Protein AF-A0A1Q3KCY9-F1 (afdb_monomer_lite)

Foldseek 3Di:
DDVLLVVLLVLLLVLLVVLCVVPNLDQLVVSCVVLVAAEEEDCDFCDDDPDGDQWDFDVVVTYIYGHVVLQVLLQVLCVPPPQVVLVVVGCVSLSSQLNVLVNVCVVVVVSDDPPVSSSSSSQSNSCNSSVNPDGCVVSVVSSVVSVVD

Structure (mmCIF, N/CA/C/O backbone):
data_AF-A0A1Q3KCY9-F1
#
_entry.id   AF-A0A1Q3KCY9-F1
#
loop_
_atom_site.group_PDB
_atom_site.id
_atom_site.type_symbol
_atom_site.label_atom_id
_atom_site.label_alt_id
_atom_site.label_comp_id
_atom_site.label_asym_id
_atom_site.label_entity_id
_atom_site.label_seq_id
_atom_site.pdbx_PDB_ins_code
_atom_site.Cartn_x
_atom_site.Cartn_y
_atom_site.Cartn_z
_atom_site.occupancy
_atom_site.B_iso_or_equiv
_atom_site.auth_seq_id
_atom_site.auth_comp_id
_atom_site.auth_asym_id
_atom_site.auth_atom_id
_atom_site.pdbx_PDB_model_num
ATOM 1 N N . MET A 1 1 ? 21.857 11.350 10.970 1.00 47.59 1 MET A N 1
ATOM 2 C CA . MET A 1 1 ? 20.715 10.465 11.272 1.00 47.59 1 MET A CA 1
ATOM 3 C C . MET A 1 1 ? 19.649 11.350 11.899 1.00 47.59 1 MET A C 1
ATOM 5 O O . MET A 1 1 ? 19.980 12.071 12.832 1.00 47.59 1 MET A O 1
ATOM 9 N N . ASN A 1 2 ? 18.481 11.480 11.268 1.00 62.25 2 ASN A N 1
ATOM 10 C CA . ASN A 1 2 ? 17.467 12.468 11.649 1.00 62.25 2 ASN A CA 1
ATOM 11 C C . ASN A 1 2 ? 16.386 11.741 12.457 1.00 62.25 2 ASN A C 1
ATOM 13 O O . ASN A 1 2 ? 15.626 10.979 11.874 1.00 62.25 2 ASN A O 1
ATOM 17 N N . VAL A 1 3 ? 16.346 11.960 13.774 1.00 63.97 3 VAL A N 1
ATOM 18 C CA . VAL A 1 3 ? 15.515 11.204 14.738 1.00 63.97 3 VAL A CA 1
ATOM 19 C C . VAL A 1 3 ? 14.039 11.131 14.323 1.00 63.97 3 VAL A C 1
ATOM 21 O O . VAL A 1 3 ? 13.386 10.117 14.536 1.00 63.97 3 VAL A O 1
ATOM 24 N N . ALA A 1 4 ? 13.515 12.176 13.676 1.00 61.66 4 ALA A N 1
ATOM 25 C CA . ALA A 1 4 ? 12.142 12.189 13.174 1.00 61.66 4 ALA A CA 1
ATOM 26 C C . ALA A 1 4 ? 11.895 11.134 12.080 1.00 61.66 4 ALA A C 1
ATOM 28 O O . ALA A 1 4 ? 10.877 10.454 12.117 1.00 61.66 4 ALA A O 1
ATOM 29 N N . LYS A 1 5 ? 12.852 10.946 11.160 1.00 62.56 5 LYS A N 1
ATOM 30 C CA . LYS A 1 5 ? 12.763 9.930 10.101 1.00 62.56 5 LYS A CA 1
ATOM 31 C C . LYS A 1 5 ? 12.804 8.511 10.667 1.00 62.56 5 LYS A C 1
ATOM 33 O O . LYS A 1 5 ? 12.097 7.646 10.165 1.00 62.56 5 LYS A O 1
ATOM 38 N N . ASP A 1 6 ? 13.586 8.288 11.720 1.00 72.69 6 ASP A N 1
ATOM 39 C CA . ASP A 1 6 ? 13.686 6.975 12.365 1.00 72.69 6 ASP A CA 1
ATOM 40 C C . ASP A 1 6 ? 12.347 6.586 13.032 1.00 72.69 6 ASP A C 1
ATOM 42 O O . ASP A 1 6 ? 11.880 5.458 12.883 1.00 72.69 6 ASP A O 1
ATOM 46 N N . LEU A 1 7 ? 11.653 7.549 13.657 1.00 74.31 7 LEU A N 1
ATOM 47 C CA . LEU A 1 7 ? 10.330 7.338 14.268 1.00 74.31 7 LEU A CA 1
ATOM 48 C C . LEU A 1 7 ? 9.215 7.032 13.251 1.00 74.31 7 LEU A C 1
ATOM 50 O O . LEU A 1 7 ? 8.223 6.379 13.594 1.00 74.31 7 LEU A O 1
ATOM 54 N N . ASP A 1 8 ? 9.325 7.528 12.019 1.00 78.75 8 ASP A N 1
ATOM 55 C CA . ASP A 1 8 ? 8.375 7.243 10.932 1.00 78.75 8 ASP A CA 1
ATOM 56 C C . ASP A 1 8 ? 8.576 5.835 10.379 1.00 78.75 8 ASP A C 1
ATOM 58 O O . ASP A 1 8 ? 7.612 5.080 10.223 1.00 78.75 8 ASP A O 1
ATOM 62 N N . VAL A 1 9 ? 9.837 5.445 10.187 1.00 79.44 9 VAL A N 1
ATOM 63 C CA . VAL A 1 9 ? 10.202 4.084 9.788 1.00 79.44 9 VAL A CA 1
ATOM 64 C C . VAL A 1 9 ? 9.698 3.067 10.811 1.00 79.44 9 VAL A C 1
ATOM 66 O O . VAL A 1 9 ? 9.097 2.061 10.418 1.00 79.44 9 VAL A O 1
ATOM 69 N N . ASP A 1 10 ? 9.879 3.344 12.103 1.00 90.12 10 ASP A N 1
ATOM 70 C CA . ASP A 1 10 ? 9.419 2.472 13.185 1.00 90.12 10 ASP A CA 1
ATOM 71 C C . ASP A 1 10 ? 7.892 2.338 13.222 1.00 90.12 10 ASP A C 1
ATOM 73 O O . ASP A 1 10 ? 7.386 1.232 13.421 1.00 90.12 10 ASP A O 1
ATOM 77 N N . LEU A 1 11 ? 7.145 3.422 12.968 1.00 93.19 11 LEU A N 1
ATOM 78 C CA . LEU A 1 11 ? 5.681 3.364 12.894 1.00 93.19 11 LEU A CA 1
ATOM 79 C C . LEU A 1 11 ? 5.211 2.472 11.747 1.00 93.19 11 LEU A C 1
ATOM 81 O O . LEU A 1 11 ? 4.392 1.583 11.971 1.00 93.19 11 LEU A O 1
ATOM 85 N N . GLY A 1 12 ? 5.731 2.691 10.537 1.00 93.56 12 GLY A N 1
ATOM 86 C CA . GLY A 1 12 ? 5.350 1.892 9.373 1.00 93.56 12 GLY A CA 1
ATOM 87 C C . GLY A 1 12 ? 5.632 0.405 9.583 1.00 93.56 12 GLY A C 1
ATOM 88 O O . GLY A 1 12 ? 4.778 -0.446 9.332 1.00 93.56 12 GLY A O 1
ATOM 89 N N . ARG A 1 13 ? 6.803 0.086 10.145 1.00 95.31 13 ARG A N 1
ATOM 90 C CA . ARG A 1 13 ? 7.174 -1.288 10.501 1.00 95.31 13 ARG A CA 1
ATOM 91 C C . ARG A 1 13 ? 6.236 -1.878 11.553 1.00 95.31 13 ARG A C 1
ATOM 93 O O . ARG A 1 13 ? 5.784 -3.011 11.392 1.00 95.31 13 ARG A O 1
ATOM 100 N N . ALA A 1 14 ? 5.954 -1.138 12.624 1.00 96.19 14 ALA A N 1
ATOM 101 C CA . ALA A 1 14 ? 5.070 -1.591 13.693 1.00 96.19 14 ALA A CA 1
ATOM 102 C C . ALA A 1 14 ? 3.651 -1.861 13.173 1.00 96.19 14 ALA A C 1
ATOM 104 O O . ALA A 1 14 ? 3.095 -2.921 13.460 1.00 96.19 14 ALA A O 1
ATOM 105 N N . ALA A 1 15 ? 3.115 -0.962 12.344 1.00 96.88 15 ALA A N 1
ATOM 106 C CA . ALA A 1 15 ? 1.820 -1.127 11.696 1.00 96.88 15 ALA A CA 1
ATOM 107 C C . ALA A 1 15 ? 1.789 -2.371 10.790 1.00 96.88 15 ALA A C 1
ATOM 109 O O . ALA A 1 15 ? 0.842 -3.150 10.855 1.00 96.88 15 ALA A O 1
ATOM 110 N N . ALA A 1 16 ? 2.840 -2.630 10.003 1.00 97.19 16 ALA A N 1
ATOM 111 C CA . ALA A 1 16 ? 2.915 -3.824 9.154 1.00 97.19 16 ALA A CA 1
ATOM 112 C C . ALA A 1 16 ? 2.943 -5.120 9.983 1.00 97.19 16 ALA A C 1
ATOM 114 O O . ALA A 1 16 ? 2.254 -6.088 9.655 1.00 97.19 16 ALA A O 1
ATOM 115 N N . CYS A 1 17 ? 3.697 -5.138 11.086 1.00 96.38 17 CYS A N 1
ATOM 116 C CA . CYS A 1 17 ? 3.711 -6.261 12.025 1.00 96.38 17 CYS A CA 1
ATOM 117 C C . CYS A 1 17 ? 2.342 -6.481 12.683 1.00 96.38 17 CYS A C 1
ATOM 119 O O . CYS A 1 17 ? 1.903 -7.621 12.826 1.00 96.38 17 CYS A O 1
ATOM 121 N N . GLU A 1 18 ? 1.657 -5.407 13.077 1.00 96.62 18 GLU A N 1
ATOM 122 C CA . GLU A 1 18 ? 0.314 -5.490 13.644 1.00 96.62 18 GLU A CA 1
ATOM 123 C C . GLU A 1 18 ? -0.698 -6.027 12.630 1.00 96.62 18 GLU A C 1
ATOM 125 O O . GLU A 1 18 ? -1.451 -6.946 12.950 1.00 96.62 18 GLU A O 1
ATOM 130 N N . VAL A 1 19 ? -0.687 -5.504 11.404 1.00 96.62 19 VAL A N 1
ATOM 131 C CA . VAL A 1 19 ? -1.557 -5.959 10.315 1.00 96.62 19 VAL A CA 1
ATOM 132 C C . VAL A 1 19 ? -1.342 -7.447 10.038 1.00 96.62 19 VAL A C 1
ATOM 134 O O . VAL A 1 19 ? -2.311 -8.205 10.049 1.00 96.62 19 VAL A O 1
ATOM 137 N N . ARG A 1 20 ? -0.090 -7.908 9.915 1.00 96.25 20 ARG A N 1
ATOM 138 C CA . ARG A 1 20 ? 0.213 -9.346 9.786 1.00 96.25 20 ARG A CA 1
ATOM 139 C C . ARG A 1 20 ? -0.296 -10.163 10.971 1.00 96.25 20 ARG A C 1
ATOM 141 O O . ARG A 1 20 ? -0.822 -11.256 10.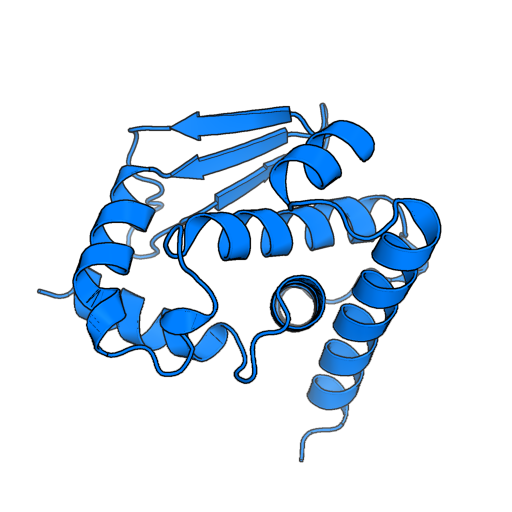790 1.00 96.25 20 ARG A O 1
ATOM 148 N N . ARG A 1 21 ? -0.169 -9.649 12.197 1.00 96.69 21 ARG A N 1
ATOM 149 C CA . ARG A 1 21 ? -0.668 -10.331 13.403 1.00 96.69 21 ARG A CA 1
ATOM 150 C C . ARG A 1 21 ? -2.195 -10.466 13.399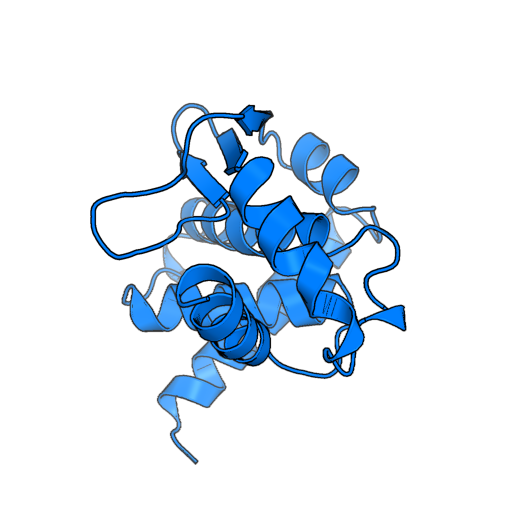 1.00 96.69 21 ARG A C 1
ATOM 152 O O . ARG A 1 21 ? -2.706 -11.462 13.901 1.00 96.69 21 ARG A O 1
ATOM 159 N N . LEU A 1 22 ? -2.912 -9.465 12.891 1.00 96.19 22 LEU A N 1
ATOM 160 C CA . LEU A 1 22 ? -4.377 -9.430 12.876 1.00 96.19 22 LEU A CA 1
ATOM 161 C C . LEU A 1 22 ? -4.984 -10.240 11.725 1.00 96.19 22 LEU A C 1
ATOM 163 O O . LEU A 1 22 ? -5.998 -10.905 11.929 1.00 96.19 22 LEU A O 1
ATOM 167 N N . TYR A 1 23 ? -4.378 -10.187 10.539 1.00 95.81 23 TYR A N 1
ATOM 168 C CA . TYR A 1 23 ? -4.960 -10.735 9.309 1.00 95.81 23 TYR A CA 1
ATOM 169 C C . TYR A 1 23 ? -4.202 -11.943 8.743 1.00 95.81 23 TYR A C 1
ATOM 171 O O . TYR A 1 23 ? -4.718 -12.615 7.852 1.00 95.81 23 TYR A O 1
ATOM 179 N N . GLY A 1 24 ? -3.024 -12.264 9.283 1.00 93.81 24 GLY A N 1
ATOM 180 C CA . GLY A 1 24 ? -2.129 -13.291 8.755 1.00 93.81 24 GLY A CA 1
ATOM 181 C C . GLY A 1 24 ? -1.224 -12.770 7.636 1.00 93.81 24 GLY A C 1
ATOM 182 O O . GLY A 1 24 ? -1.175 -11.573 7.355 1.00 93.81 24 GLY A O 1
ATOM 183 N N . ASP A 1 25 ? -0.494 -13.688 7.003 1.00 92.56 25 ASP A N 1
ATOM 184 C CA . ASP A 1 25 ? 0.386 -13.394 5.866 1.00 92.56 25 ASP A CA 1
ATOM 185 C C . ASP A 1 25 ? -0.419 -13.554 4.566 1.00 92.56 25 ASP A C 1
ATOM 187 O O . ASP A 1 25 ? -0.414 -14.600 3.918 1.00 92.56 25 ASP A O 1
ATOM 191 N N . LEU A 1 26 ? -1.238 -12.542 4.278 1.00 93.56 26 LEU A N 1
ATOM 192 C CA . LEU A 1 26 ? -2.077 -12.478 3.084 1.00 93.56 26 LEU A CA 1
ATOM 193 C C . LEU A 1 26 ? -1.379 -11.682 1.984 1.00 93.56 26 LEU A C 1
ATOM 195 O O . LEU A 1 26 ? -0.727 -10.674 2.261 1.0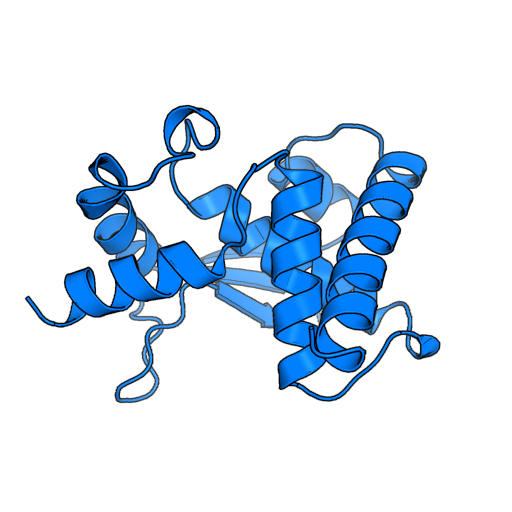0 93.56 26 LEU A O 1
ATOM 199 N N . GLU A 1 27 ? -1.631 -12.068 0.735 1.00 93.50 27 GLU A N 1
ATOM 200 C CA . GLU A 1 27 ? -1.357 -11.204 -0.413 1.00 93.50 27 GLU A CA 1
ATOM 201 C C . GLU A 1 27 ? -2.087 -9.864 -0.260 1.00 93.50 27 GLU A C 1
ATOM 203 O O . GLU A 1 27 ? -3.195 -9.800 0.284 1.00 93.50 27 GLU A O 1
ATOM 208 N N . VAL A 1 28 ? -1.479 -8.784 -0.753 1.00 95.00 28 VAL A N 1
ATOM 209 C CA . VAL A 1 28 ? -1.934 -7.412 -0.465 1.00 95.00 28 VAL A CA 1
ATOM 210 C C . VAL A 1 28 ? -3.374 -7.159 -0.933 1.00 95.00 28 VAL A C 1
ATOM 212 O O . VAL A 1 28 ? -4.130 -6.465 -0.256 1.00 95.00 28 VAL A O 1
ATOM 215 N N . ASP A 1 29 ? -3.795 -7.763 -2.045 1.00 95.81 29 ASP A N 1
ATOM 216 C CA . ASP A 1 29 ? -5.182 -7.695 -2.521 1.00 95.81 29 ASP A CA 1
ATOM 217 C C . ASP A 1 29 ? -6.176 -8.354 -1.562 1.00 95.81 29 ASP A C 1
ATOM 219 O O . ASP A 1 29 ? -7.193 -7.757 -1.203 1.00 95.81 29 ASP A O 1
ATOM 223 N N . ALA A 1 30 ? -5.857 -9.560 -1.091 1.00 96.56 30 ALA A N 1
ATOM 224 C CA . ALA A 1 30 ? -6.676 -10.260 -0.108 1.00 96.56 30 ALA A CA 1
ATOM 225 C C . ALA A 1 30 ? -6.690 -9.511 1.232 1.00 96.56 30 ALA A C 1
ATOM 227 O O . ALA A 1 30 ? -7.711 -9.474 1.921 1.00 96.56 30 ALA A O 1
ATOM 228 N N . LEU A 1 31 ? -5.577 -8.873 1.600 1.00 97.38 31 LEU A N 1
ATOM 229 C CA . LEU A 1 31 ? -5.512 -8.011 2.770 1.00 97.38 31 LEU A CA 1
ATOM 230 C C . LEU A 1 31 ? -6.435 -6.791 2.627 1.00 97.38 31 LEU A C 1
ATOM 232 O O . LEU A 1 31 ? -7.181 -6.497 3.560 1.00 97.38 31 LEU A O 1
ATOM 236 N N . ALA A 1 32 ? -6.430 -6.109 1.478 1.00 97.38 32 ALA A N 1
ATOM 237 C CA . ALA A 1 32 ? -7.308 -4.965 1.231 1.00 97.38 32 ALA A CA 1
ATOM 238 C C . ALA A 1 32 ? -8.789 -5.342 1.379 1.00 97.38 32 ALA A C 1
ATOM 240 O O . ALA A 1 32 ? -9.541 -4.651 2.071 1.00 97.38 32 ALA A O 1
ATOM 241 N N . GLU A 1 33 ? -9.184 -6.487 0.815 1.00 97.19 33 GLU A N 1
ATOM 242 C CA . GLU A 1 33 ? -10.529 -7.040 0.977 1.00 97.19 33 GLU A CA 1
ATOM 243 C C . GLU A 1 33 ? -10.857 -7.305 2.456 1.00 97.19 33 GLU A C 1
ATOM 245 O O . GLU A 1 33 ? -11.907 -6.888 2.950 1.00 97.19 33 GLU A O 1
ATOM 250 N N . ARG A 1 34 ? -9.939 -7.936 3.202 1.00 97.38 34 ARG A N 1
ATOM 251 C CA . ARG A 1 34 ? -10.116 -8.223 4.637 1.00 97.38 34 ARG A CA 1
ATOM 252 C C . ARG A 1 34 ? -10.201 -6.975 5.507 1.00 97.38 34 ARG A C 1
ATOM 254 O O . ARG A 1 34 ? -10.903 -7.001 6.516 1.00 97.38 34 ARG A O 1
ATOM 261 N N . MET A 1 35 ? -9.528 -5.899 5.113 1.00 96.56 35 MET A N 1
ATOM 262 C CA . MET A 1 35 ? -9.615 -4.591 5.763 1.00 96.56 35 MET A CA 1
ATOM 263 C C . MET A 1 35 ? -10.868 -3.802 5.342 1.00 96.56 35 MET A C 1
ATOM 265 O O . MET A 1 35 ? -11.110 -2.715 5.858 1.00 96.56 35 MET A O 1
ATOM 269 N N . GLY A 1 36 ? -11.696 -4.340 4.438 1.00 96.81 36 GLY A N 1
ATOM 270 C CA . GLY A 1 36 ? -12.923 -3.689 3.979 1.00 96.81 36 GLY A CA 1
ATOM 271 C C . GLY A 1 36 ? -12.671 -2.515 3.032 1.00 96.81 36 GLY A C 1
ATOM 272 O O . GLY A 1 36 ? -13.474 -1.580 2.985 1.00 96.81 36 GLY A O 1
ATOM 273 N N . VAL A 1 37 ? -11.560 -2.542 2.291 1.00 98.00 37 VAL A N 1
ATOM 274 C CA . VAL A 1 37 ? -11.168 -1.494 1.348 1.00 98.00 37 VAL A CA 1
ATOM 275 C C . VAL A 1 37 ? -11.451 -1.949 -0.079 1.00 98.00 37 VAL A C 1
ATOM 277 O O . VAL A 1 37 ? -10.900 -2.940 -0.552 1.00 98.00 37 VAL A O 1
ATOM 280 N N . ALA A 1 38 ? -12.294 -1.204 -0.797 1.00 97.62 38 ALA A N 1
ATOM 281 C CA . ALA A 1 38 ? -12.552 -1.484 -2.207 1.00 97.62 38 ALA A CA 1
ATOM 282 C C . ALA A 1 38 ? -11.343 -1.079 -3.065 1.00 97.62 38 ALA A C 1
ATOM 284 O O . ALA A 1 38 ? -10.937 0.082 -3.032 1.00 97.62 38 ALA A O 1
ATOM 285 N N . VAL A 1 39 ? -10.798 -2.000 -3.862 1.00 97.69 39 VAL A N 1
ATOM 286 C CA . VAL A 1 39 ? -9.684 -1.716 -4.780 1.00 97.69 39 VAL A CA 1
ATOM 287 C C . VAL A 1 39 ? -10.214 -1.554 -6.200 1.00 97.69 39 VAL A C 1
ATOM 289 O O . VAL A 1 39 ? -10.876 -2.438 -6.738 1.00 97.69 39 VAL A O 1
ATOM 292 N N . GLU A 1 40 ? -9.914 -0.419 -6.823 1.00 96.00 40 GLU A N 1
ATOM 293 C CA . GLU A 1 40 ? -10.317 -0.104 -8.190 1.00 96.00 40 GLU A CA 1
ATOM 294 C C . GLU A 1 40 ? -9.108 0.220 -9.051 1.00 96.00 40 GLU A C 1
ATOM 296 O O . GLU A 1 40 ? -8.117 0.778 -8.589 1.00 96.00 40 GLU A O 1
ATOM 301 N N . THR A 1 41 ? -9.206 -0.080 -10.341 1.00 93.94 41 THR A N 1
ATOM 302 C CA . THR A 1 41 ? -8.194 0.318 -11.317 1.00 93.94 41 THR A CA 1
ATOM 303 C C . THR A 1 41 ? -8.763 1.373 -12.260 1.00 93.94 41 THR A C 1
ATOM 305 O O . THR A 1 41 ? -9.884 1.236 -12.746 1.00 93.94 41 THR A O 1
ATOM 308 N N . SER A 1 42 ? -7.990 2.422 -12.529 1.00 91.81 42 SER A N 1
ATOM 309 C CA . SER A 1 42 ? -8.351 3.526 -13.417 1.00 91.81 42 SER A CA 1
ATOM 310 C C . SER A 1 42 ? -7.364 3.638 -14.576 1.00 91.81 42 SER A C 1
ATOM 312 O O . SER A 1 42 ? -6.154 3.617 -14.366 1.00 91.81 42 SER A O 1
ATOM 314 N N . ASP A 1 43 ? -7.898 3.817 -15.786 1.00 85.31 43 ASP A N 1
ATOM 315 C CA . ASP A 1 43 ? -7.132 4.158 -16.996 1.00 85.31 43 ASP A CA 1
ATOM 316 C C . ASP A 1 43 ? -6.922 5.659 -17.185 1.00 85.31 43 ASP A C 1
ATOM 318 O O . ASP A 1 43 ? -6.190 6.065 -18.082 1.00 85.31 43 ASP A O 1
ATOM 322 N N . ARG A 1 44 ? -7.587 6.494 -16.378 1.00 77.75 44 ARG A N 1
ATOM 323 C CA . ARG A 1 44 ? -7.347 7.940 -16.405 1.00 77.75 44 ARG A CA 1
ATOM 324 C C . ARG A 1 44 ? -5.940 8.233 -15.908 1.00 77.75 44 ARG A C 1
ATOM 326 O O . ARG A 1 44 ? -5.468 7.553 -14.999 1.00 77.75 44 ARG A O 1
ATOM 333 N N . ASP A 1 45 ? -5.324 9.272 -16.453 1.00 65.94 45 ASP A N 1
ATOM 334 C CA . ASP A 1 45 ? -4.064 9.775 -15.925 1.00 65.94 45 ASP A CA 1
ATOM 335 C C . ASP A 1 45 ? -4.275 10.199 -14.467 1.00 65.94 45 ASP A C 1
ATOM 337 O O . ASP A 1 45 ? -5.177 10.981 -14.164 1.00 65.94 45 ASP A O 1
ATOM 341 N N . GLY A 1 46 ? -3.443 9.698 -13.553 1.00 59.78 46 GLY A N 1
ATOM 342 C CA . GLY A 1 46 ? -3.436 10.123 -12.147 1.00 59.78 46 GLY A CA 1
ATOM 343 C C . GLY A 1 46 ? -2.898 11.546 -11.944 1.00 59.78 46 GLY A C 1
ATOM 344 O O . GLY A 1 46 ? -2.515 11.916 -10.843 1.00 59.78 46 GLY A O 1
ATOM 345 N N . GLY A 1 47 ? -2.783 12.351 -12.999 1.00 58.31 47 GLY A N 1
ATOM 346 C CA . GLY A 1 47 ? -2.091 13.632 -12.957 1.00 58.31 47 GLY A CA 1
ATOM 347 C C . GLY A 1 47 ? -2.941 14.769 -12.391 1.00 58.31 47 GLY A C 1
ATOM 348 O O . GLY A 1 47 ? -3.995 15.097 -12.932 1.00 58.31 47 GLY A O 1
ATOM 349 N N . TYR A 1 48 ? -2.406 15.460 -11.382 1.00 50.56 48 TYR A N 1
ATOM 350 C CA . TYR A 1 48 ? -2.714 16.870 -11.119 1.00 50.56 48 TYR A CA 1
ATOM 351 C C . TYR A 1 48 ? -1.485 17.705 -11.512 1.00 50.56 48 TYR A C 1
ATOM 353 O O . TYR A 1 48 ? -0.557 17.882 -10.723 1.00 50.56 48 TYR A O 1
ATOM 361 N N . GLY A 1 49 ? -1.449 18.214 -12.746 1.00 56.75 49 GLY A N 1
ATOM 362 C CA . GLY A 1 49 ? -0.334 19.042 -13.226 1.00 56.75 49 GLY A CA 1
ATOM 363 C C . GLY A 1 49 ? 0.969 18.251 -13.417 1.00 56.75 49 GLY A C 1
ATOM 364 O O . GLY A 1 49 ? 1.014 17.347 -14.240 1.00 56.75 49 GLY A O 1
ATOM 365 N N . THR A 1 50 ? 2.038 18.611 -12.694 1.00 55.81 50 THR A N 1
ATOM 366 C CA . THR A 1 50 ? 3.395 18.031 -12.831 1.00 55.81 50 THR A CA 1
ATOM 367 C C . THR A 1 50 ? 3.664 16.811 -11.941 1.00 55.81 50 THR A C 1
ATOM 369 O O . THR A 1 50 ? 4.769 16.268 -11.973 1.00 55.81 50 THR A O 1
ATOM 372 N N . VAL A 1 51 ? 2.694 16.391 -11.121 1.00 64.25 51 VAL A N 1
ATOM 373 C CA . VAL A 1 51 ? 2.846 15.277 -10.174 1.00 64.25 51 VAL A CA 1
ATOM 374 C C . VAL A 1 51 ? 2.095 14.055 -10.691 1.00 64.25 51 VAL A C 1
ATOM 376 O O . VAL A 1 51 ? 0.893 14.122 -10.951 1.00 64.25 51 VAL A O 1
ATOM 379 N N . VAL A 1 52 ? 2.810 12.936 -10.812 1.00 71.00 52 VAL A N 1
ATOM 380 C CA . VAL A 1 52 ? 2.237 11.630 -11.150 1.00 71.00 52 VAL A CA 1
ATOM 381 C C . VAL A 1 52 ? 1.719 10.969 -9.880 1.00 71.00 52 VAL A C 1
ATOM 383 O O . VAL A 1 52 ? 2.460 10.837 -8.908 1.00 71.00 52 VAL A O 1
ATOM 386 N N . VAL A 1 53 ? 0.457 10.543 -9.897 1.00 83.19 53 VAL A N 1
ATOM 387 C CA . VAL A 1 53 ? -0.155 9.751 -8.826 1.00 83.19 53 VAL A CA 1
ATOM 388 C C . VAL A 1 53 ? -0.331 8.318 -9.321 1.00 83.19 53 VAL A C 1
ATOM 390 O O . VAL A 1 53 ? -0.927 8.088 -10.373 1.00 83.19 53 VAL A O 1
ATOM 393 N N . PHE A 1 54 ? 0.193 7.353 -8.565 1.00 89.31 54 PHE A N 1
ATOM 394 C CA . PHE A 1 54 ? 0.078 5.920 -8.868 1.00 89.31 54 PHE A CA 1
ATOM 395 C C . PHE A 1 54 ? -1.107 5.271 -8.160 1.00 89.31 54 PHE A C 1
ATOM 397 O O . PHE A 1 54 ? -1.709 4.336 -8.692 1.00 89.31 54 PHE A O 1
ATOM 404 N N . ALA A 1 55 ? -1.475 5.806 -6.996 1.00 92.12 55 ALA A N 1
ATOM 405 C CA . ALA A 1 55 ? -2.637 5.386 -6.243 1.00 92.12 55 ALA A CA 1
ATOM 406 C C . ALA A 1 55 ? -3.226 6.535 -5.413 1.00 92.12 55 ALA A C 1
ATOM 408 O O . ALA A 1 55 ? -2.520 7.486 -5.088 1.00 92.12 55 ALA A O 1
ATOM 409 N N . ASP A 1 56 ? -4.514 6.451 -5.085 1.00 92.81 56 ASP A N 1
ATOM 410 C CA . ASP A 1 56 ? -5.144 7.311 -4.082 1.00 92.81 56 ASP A CA 1
ATOM 411 C C . ASP A 1 56 ? -6.048 6.510 -3.146 1.00 92.81 56 ASP A C 1
ATOM 413 O O . ASP A 1 56 ? -6.792 5.630 -3.584 1.00 92.81 56 ASP A O 1
ATOM 417 N N . TYR A 1 57 ? -6.002 6.841 -1.857 1.00 95.19 57 TYR A N 1
ATOM 418 C CA . TYR A 1 57 ? -6.948 6.369 -0.855 1.00 95.19 57 TYR A CA 1
ATOM 419 C C . TYR A 1 57 ? -8.049 7.403 -0.570 1.00 95.19 57 TYR A C 1
ATOM 421 O O . TYR A 1 57 ? -7.803 8.574 -0.277 1.00 95.19 57 TYR A O 1
ATOM 429 N N . THR A 1 58 ? -9.300 6.944 -0.586 1.00 94.88 58 THR A N 1
ATOM 430 C CA . THR A 1 58 ? -10.493 7.690 -0.170 1.00 94.88 58 THR A CA 1
ATOM 431 C C . THR A 1 58 ? -11.113 7.018 1.062 1.00 94.88 58 THR A C 1
ATOM 433 O O . THR A 1 58 ? -11.446 5.839 0.988 1.00 94.88 58 THR A O 1
ATOM 436 N N . PRO A 1 59 ? -11.347 7.720 2.189 1.00 92.69 59 PRO A N 1
ATOM 437 C CA . PRO A 1 59 ? -11.763 7.073 3.439 1.00 92.69 59 PRO A CA 1
ATOM 438 C C . PRO A 1 59 ? -13.268 6.805 3.593 1.00 92.69 59 PRO A C 1
ATOM 440 O O . PRO A 1 59 ? -13.660 6.106 4.526 1.00 92.69 59 PRO A O 1
ATOM 443 N N . ARG A 1 60 ? -14.145 7.397 2.766 1.00 92.06 60 ARG A N 1
ATOM 444 C CA . ARG A 1 60 ? -15.612 7.296 2.932 1.00 92.06 60 ARG A CA 1
ATOM 445 C C . ARG A 1 60 ? -16.352 7.244 1.582 1.00 92.06 60 ARG A C 1
ATOM 447 O O . ARG A 1 60 ? -16.554 8.301 0.986 1.00 92.06 60 ARG A O 1
ATOM 454 N N . PRO A 1 61 ? -16.814 6.062 1.131 1.00 93.62 61 PRO A N 1
ATOM 455 C CA . PRO A 1 61 ? -16.450 4.737 1.652 1.00 93.62 61 PRO A CA 1
ATOM 456 C C . PRO A 1 61 ? -14.949 4.440 1.432 1.00 93.62 61 PRO A C 1
ATOM 458 O O . PRO A 1 61 ? -14.385 4.993 0.485 1.00 93.62 61 PRO A O 1
ATOM 461 N N . PRO A 1 62 ? -14.310 3.590 2.265 1.00 97.06 62 PRO A N 1
ATOM 462 C CA . PRO A 1 62 ? -12.917 3.182 2.081 1.00 97.06 62 PRO A CA 1
ATOM 463 C C . PRO A 1 62 ? -12.671 2.595 0.690 1.00 97.06 62 PRO A C 1
ATOM 465 O O . PRO A 1 62 ? -13.291 1.604 0.294 1.00 97.06 62 PRO A O 1
ATOM 468 N N . ARG A 1 63 ? -11.774 3.223 -0.066 1.00 97.94 63 ARG A N 1
ATOM 469 C CA . ARG A 1 63 ? -11.454 2.841 -1.439 1.00 97.94 63 ARG A CA 1
ATOM 470 C C . ARG A 1 63 ? -10.025 3.209 -1.781 1.00 97.94 63 ARG A C 1
ATOM 472 O O . ARG A 1 63 ? -9.600 4.310 -1.452 1.00 97.94 63 ARG A O 1
ATOM 479 N N . ILE A 1 64 ? -9.339 2.330 -2.497 1.00 97.38 64 ILE A N 1
ATOM 480 C CA . ILE A 1 64 ? -8.041 2.598 -3.108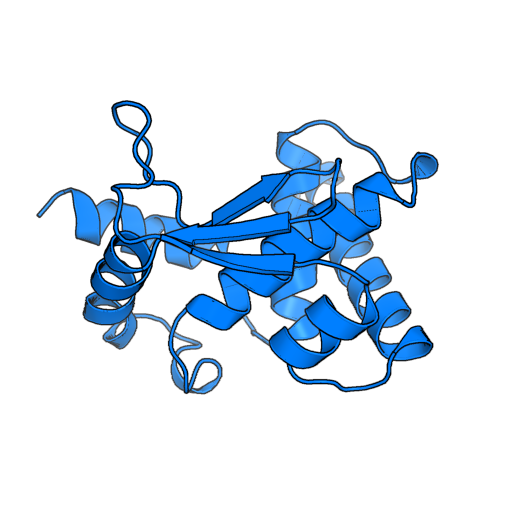 1.00 97.38 64 ILE A CA 1
ATOM 481 C C . ILE A 1 64 ? -8.206 2.538 -4.621 1.00 97.38 64 ILE A C 1
ATOM 483 O O . ILE A 1 64 ? -8.688 1.542 -5.162 1.00 97.38 64 ILE A O 1
ATOM 487 N N . ARG A 1 65 ? -7.818 3.605 -5.314 1.00 96.12 65 ARG A N 1
ATOM 488 C CA . ARG A 1 65 ? -7.739 3.638 -6.773 1.00 96.12 65 ARG A CA 1
ATOM 489 C C . ARG A 1 65 ? -6.289 3.493 -7.196 1.00 96.12 65 ARG A C 1
ATOM 491 O O . ARG A 1 65 ? -5.457 4.257 -6.741 1.00 96.12 65 ARG A O 1
ATOM 498 N N . LEU A 1 66 ? -6.016 2.566 -8.106 1.00 94.75 66 LEU A N 1
ATOM 499 C CA . LEU A 1 66 ? -4.714 2.352 -8.736 1.00 94.75 66 LEU A CA 1
ATOM 500 C C . LEU A 1 66 ? -4.752 2.874 -10.178 1.00 94.75 66 LEU A C 1
ATOM 502 O O . LEU A 1 66 ? -5.652 2.523 -10.948 1.00 94.75 66 LEU A O 1
ATOM 506 N N . TYR A 1 67 ? -3.786 3.704 -10.559 1.00 92.75 67 TYR A N 1
ATOM 507 C CA . TYR A 1 67 ? -3.695 4.296 -11.894 1.00 92.75 67 TYR A CA 1
ATOM 508 C C . TYR A 1 67 ? -2.860 3.405 -12.813 1.00 92.75 67 TYR A C 1
ATOM 510 O O . TYR A 1 67 ? -1.632 3.482 -12.833 1.00 92.75 67 TYR A O 1
ATOM 518 N N . ARG A 1 68 ? -3.543 2.552 -13.587 1.00 90.88 68 ARG A N 1
ATOM 519 C CA . ARG A 1 68 ? -2.927 1.482 -14.387 1.00 90.88 68 ARG A CA 1
ATOM 520 C C . ARG A 1 68 ? -1.815 1.998 -15.287 1.00 90.88 68 ARG A C 1
ATOM 522 O O . ARG A 1 68 ? -0.716 1.469 -15.250 1.00 90.88 68 ARG A O 1
ATOM 529 N N . ARG A 1 69 ? -2.091 3.053 -16.057 1.00 88.31 69 ARG A N 1
ATOM 530 C CA . ARG A 1 69 ? -1.135 3.613 -17.022 1.00 88.31 69 ARG A CA 1
ATOM 531 C C . ARG A 1 69 ? 0.126 4.146 -16.357 1.00 88.31 69 ARG A C 1
ATOM 533 O O . ARG A 1 69 ? 1.218 3.915 -16.860 1.00 88.31 69 ARG A O 1
ATOM 540 N N . ALA A 1 70 ? -0.014 4.810 -15.211 1.00 87.50 70 ALA A N 1
ATOM 541 C CA . ALA A 1 70 ? 1.134 5.308 -14.465 1.00 87.50 70 ALA A CA 1
ATOM 542 C C . ALA A 1 70 ? 2.004 4.150 -13.945 1.00 87.50 70 ALA A C 1
ATOM 544 O O . ALA A 1 70 ? 3.227 4.192 -14.067 1.00 87.50 70 ALA A O 1
ATOM 545 N N . ILE A 1 71 ? 1.370 3.098 -13.419 1.00 90.12 71 ILE A N 1
ATOM 546 C CA . ILE A 1 71 ? 2.056 1.891 -12.940 1.00 90.12 71 ILE A CA 1
ATOM 547 C C . ILE A 1 71 ? 2.753 1.162 -14.098 1.00 90.12 71 ILE A C 1
ATOM 549 O O . ILE A 1 71 ? 3.935 0.864 -13.987 1.00 90.12 71 ILE A O 1
ATOM 553 N N . GLU A 1 72 ? 2.078 0.960 -15.234 1.00 90.12 72 GLU A N 1
ATOM 554 C CA . GLU A 1 72 ? 2.653 0.322 -16.430 1.00 90.12 72 GLU A CA 1
ATOM 555 C C . GLU A 1 72 ? 3.908 1.056 -16.933 1.00 90.12 72 GLU A C 1
ATOM 557 O O . GLU A 1 72 ? 4.909 0.422 -17.271 1.00 90.12 72 GLU A O 1
ATOM 562 N N . VAL A 1 73 ? 3.880 2.394 -16.956 1.00 87.25 73 VAL A N 1
ATOM 563 C CA . VAL A 1 73 ? 5.041 3.212 -17.344 1.00 87.25 73 VAL A CA 1
ATOM 564 C C . VAL A 1 73 ? 6.207 3.010 -16.374 1.00 87.25 73 VAL A C 1
ATOM 566 O O . VAL A 1 73 ? 7.346 2.846 -16.816 1.00 87.25 73 VAL A O 1
ATOM 569 N N . LEU A 1 74 ? 5.948 2.980 -15.063 1.00 86.50 74 LEU A N 1
ATOM 570 C CA . LEU A 1 74 ? 6.987 2.716 -14.065 1.00 86.50 74 LEU A CA 1
ATOM 571 C C . LEU A 1 74 ? 7.540 1.289 -14.180 1.00 86.50 74 LEU A C 1
ATOM 573 O O . LEU A 1 74 ? 8.757 1.099 -14.143 1.00 86.50 74 LEU A O 1
ATOM 577 N N . ASP A 1 75 ? 6.669 0.302 -14.374 1.00 89.75 75 ASP A N 1
ATOM 578 C CA . ASP A 1 75 ? 7.041 -1.105 -14.524 1.00 89.75 75 ASP A CA 1
ATOM 579 C C . ASP A 1 75 ? 7.909 -1.339 -15.771 1.00 89.75 75 ASP A C 1
ATOM 581 O O . ASP A 1 75 ? 8.842 -2.143 -15.737 1.00 89.75 75 ASP A O 1
ATOM 585 N N . GLY A 1 76 ? 7.718 -0.557 -16.840 1.00 86.44 76 GLY A N 1
ATOM 586 C CA . GLY A 1 76 ? 8.624 -0.542 -17.997 1.00 86.44 76 GLY A CA 1
ATOM 587 C C . GLY A 1 76 ? 10.075 -0.167 -17.655 1.00 86.44 76 GLY A C 1
ATOM 588 O O . GLY A 1 76 ? 11.002 -0.549 -18.370 1.00 86.44 76 GLY A O 1
ATOM 589 N N . HIS A 1 77 ? 10.294 0.523 -16.533 1.00 84.50 77 HIS A N 1
ATOM 590 C CA . HIS A 1 77 ? 11.605 0.959 -16.048 1.00 84.50 77 HIS A CA 1
ATOM 591 C C . HIS A 1 77 ? 12.114 0.129 -14.856 1.00 84.50 77 HIS A C 1
ATOM 593 O O . HIS A 1 77 ? 13.210 0.380 -14.341 1.00 84.50 77 HIS A O 1
ATOM 599 N N . LEU A 1 78 ? 11.369 -0.901 -14.431 1.00 83.94 78 LEU A N 1
ATOM 600 C CA . LEU A 1 78 ? 11.694 -1.702 -13.246 1.00 83.94 78 LEU A CA 1
ATOM 601 C C . LEU A 1 78 ? 12.963 -2.540 -13.386 1.00 83.94 78 LEU A C 1
ATOM 603 O O . LEU A 1 78 ? 13.529 -2.966 -12.381 1.00 83.94 78 LEU A O 1
ATOM 607 N N . ALA A 1 79 ? 13.447 -2.755 -14.611 1.00 80.38 79 ALA A N 1
ATOM 608 C CA . ALA A 1 79 ? 14.671 -3.509 -14.866 1.00 80.38 79 ALA A CA 1
ATOM 609 C C . ALA A 1 79 ? 15.882 -2.968 -14.080 1.00 80.38 79 ALA A C 1
ATOM 611 O O . ALA A 1 79 ? 16.758 -3.755 -13.716 1.00 80.38 79 ALA A O 1
ATOM 612 N N . GLY A 1 80 ? 15.904 -1.657 -13.792 1.00 74.44 80 GLY A N 1
ATOM 613 C CA . GLY A 1 80 ? 16.928 -0.987 -12.985 1.00 74.44 80 GLY A CA 1
ATOM 614 C C . GLY A 1 80 ? 16.665 -0.967 -11.473 1.00 74.44 80 GLY A C 1
ATOM 615 O O . GLY A 1 80 ? 17.489 -0.428 -10.732 1.00 74.44 80 GLY A O 1
ATOM 616 N N . TYR A 1 81 ? 15.545 -1.521 -10.995 1.00 80.25 81 TYR A N 1
ATOM 617 C CA . TYR A 1 81 ? 15.196 -1.532 -9.578 1.00 80.25 81 TYR A CA 1
ATOM 618 C C . TYR A 1 81 ? 15.844 -2.726 -8.843 1.00 80.25 81 TYR A C 1
ATOM 620 O O . TYR A 1 81 ? 15.635 -3.878 -9.225 1.00 80.25 81 TYR A O 1
ATOM 628 N N . PRO A 1 82 ? 16.614 -2.487 -7.767 1.00 78.31 82 PRO A N 1
ATOM 629 C CA . PRO A 1 82 ? 17.348 -3.527 -7.042 1.00 78.31 82 PRO A CA 1
ATOM 630 C C . PRO A 1 82 ? 16.491 -4.643 -6.438 1.00 78.31 82 PRO A C 1
ATOM 632 O O . PRO A 1 82 ? 16.952 -5.776 -6.368 1.00 78.31 82 PRO A O 1
ATOM 635 N N . ASP A 1 83 ? 15.272 -4.327 -5.994 1.00 82.38 83 ASP A N 1
ATOM 636 C CA . ASP A 1 83 ? 14.354 -5.292 -5.376 1.00 82.38 83 ASP A CA 1
ATOM 637 C C . ASP A 1 83 ? 13.304 -5.816 -6.373 1.00 82.38 83 ASP A C 1
ATOM 639 O O . ASP A 1 83 ? 12.288 -6.365 -5.959 1.00 82.38 83 ASP A O 1
ATOM 643 N N . ARG A 1 84 ? 13.523 -5.674 -7.692 1.00 83.00 84 ARG A N 1
ATOM 644 C CA . ARG A 1 84 ? 12.557 -6.121 -8.717 1.00 83.00 84 ARG A CA 1
ATOM 645 C C . ARG A 1 84 ? 12.141 -7.589 -8.555 1.00 83.00 84 ARG A C 1
ATOM 647 O O . ARG A 1 84 ? 10.986 -7.919 -8.778 1.00 83.00 84 ARG A O 1
ATOM 654 N N . ASP A 1 85 ? 13.056 -8.456 -8.114 1.00 86.12 85 ASP A N 1
ATOM 655 C CA . ASP A 1 85 ? 12.794 -9.893 -7.961 1.00 86.12 85 ASP A CA 1
ATOM 656 C C . ASP A 1 85 ? 11.832 -10.182 -6.788 1.00 86.12 85 ASP A C 1
ATOM 658 O O . ASP A 1 85 ? 11.246 -11.258 -6.711 1.00 86.12 85 ASP A O 1
ATOM 662 N N . ARG A 1 86 ? 11.642 -9.210 -5.882 1.00 85.62 86 ARG A N 1
ATOM 663 C CA . ARG A 1 86 ? 10.644 -9.238 -4.798 1.00 85.62 86 ARG A CA 1
ATOM 664 C C . ARG A 1 86 ? 9.307 -8.613 -5.207 1.00 85.62 86 ARG A C 1
ATOM 666 O O . ARG A 1 86 ? 8.374 -8.597 -4.414 1.00 85.62 86 ARG A O 1
ATOM 673 N N . LEU A 1 87 ? 9.219 -8.101 -6.432 1.00 85.81 87 LEU A N 1
ATOM 674 C CA . LEU A 1 87 ? 8.031 -7.507 -7.037 1.00 85.81 87 LEU A CA 1
ATOM 675 C C . LEU A 1 87 ? 7.680 -8.264 -8.333 1.00 85.81 87 LEU A C 1
ATOM 677 O O . LEU A 1 87 ? 7.700 -7.675 -9.416 1.00 85.81 87 LEU A O 1
ATOM 681 N N . PRO A 1 88 ? 7.378 -9.577 -8.258 1.00 82.31 88 PRO A N 1
ATOM 682 C CA . PRO A 1 88 ? 7.127 -10.398 -9.447 1.00 82.31 88 PRO A CA 1
ATOM 683 C C . PRO A 1 88 ? 5.908 -9.930 -10.259 1.00 82.31 88 PRO A C 1
ATOM 685 O O . PRO A 1 88 ? 5.835 -10.184 -11.458 1.00 82.31 88 PRO A O 1
ATOM 688 N N . GLU A 1 89 ? 4.978 -9.216 -9.622 1.00 85.31 89 GLU A N 1
ATOM 689 C CA . GLU A 1 89 ? 3.773 -8.643 -10.235 1.00 85.31 89 GLU A CA 1
ATOM 690 C C . GLU A 1 89 ? 3.934 -7.156 -10.608 1.00 85.31 89 GLU A C 1
ATOM 692 O O . GLU A 1 89 ? 2.948 -6.460 -10.853 1.00 85.31 89 GLU A O 1
ATOM 697 N N . GLY A 1 90 ? 5.170 -6.646 -10.622 1.00 90.50 90 GLY A N 1
ATOM 698 C CA . GLY A 1 90 ? 5.456 -5.226 -10.819 1.00 90.50 90 GLY A CA 1
ATOM 699 C C . GLY A 1 90 ? 5.227 -4.389 -9.558 1.00 90.50 90 GLY A C 1
ATOM 700 O O . GLY A 1 90 ? 5.206 -4.894 -8.435 1.00 90.50 90 GLY A O 1
ATOM 701 N N . THR A 1 91 ? 5.075 -3.076 -9.719 1.00 92.19 91 THR A N 1
ATOM 702 C CA . THR A 1 91 ? 4.977 -2.120 -8.596 1.00 92.19 91 THR A CA 1
ATOM 703 C C . THR A 1 91 ? 3.578 -1.965 -8.022 1.00 92.19 91 THR A C 1
ATOM 705 O O . THR A 1 91 ? 3.394 -1.295 -7.006 1.00 92.19 91 THR A O 1
ATOM 708 N N . ARG A 1 92 ? 2.570 -2.610 -8.612 1.00 94.19 92 ARG A N 1
ATOM 709 C CA . ARG A 1 92 ? 1.187 -2.518 -8.139 1.00 94.19 92 ARG A CA 1
ATOM 710 C C . ARG A 1 92 ? 1.018 -2.895 -6.651 1.00 94.19 92 ARG A C 1
ATOM 712 O O . ARG A 1 92 ? 0.404 -2.096 -5.937 1.00 94.19 92 ARG A O 1
ATOM 719 N N . PRO A 1 93 ? 1.543 -4.033 -6.142 1.00 94.88 93 PRO A N 1
ATOM 720 C CA . PRO A 1 93 ? 1.370 -4.404 -4.733 1.00 94.88 93 PRO A CA 1
ATOM 721 C C . PRO A 1 93 ? 1.984 -3.384 -3.772 1.00 94.88 93 PRO A C 1
ATOM 723 O O . PRO A 1 93 ? 1.473 -3.190 -2.672 1.00 94.88 93 PRO A O 1
ATOM 726 N N . LEU A 1 94 ? 3.048 -2.697 -4.196 1.00 93.50 94 LEU A N 1
ATOM 727 C CA . LEU A 1 94 ? 3.690 -1.650 -3.409 1.00 93.50 94 LEU A CA 1
ATOM 728 C C . LEU A 1 94 ? 2.764 -0.456 -3.200 1.00 93.50 94 LEU A C 1
ATOM 730 O O . LEU A 1 94 ? 2.572 -0.039 -2.061 1.00 93.50 94 LEU A O 1
ATOM 734 N N . PHE A 1 95 ? 2.187 0.081 -4.275 1.00 94.56 95 PHE A N 1
ATOM 735 C CA . PHE A 1 95 ? 1.279 1.221 -4.157 1.00 94.56 95 PHE A CA 1
ATOM 736 C C . PHE A 1 95 ? 0.007 0.854 -3.399 1.00 94.56 95 PHE A C 1
ATOM 738 O O . PHE A 1 95 ? -0.479 1.643 -2.596 1.00 94.56 95 PHE A O 1
ATOM 745 N N . LEU A 1 96 ? -0.501 -0.365 -3.586 1.00 96.31 96 LEU A N 1
ATOM 746 C CA . LEU A 1 96 ? -1.633 -0.842 -2.802 1.00 96.31 96 LEU A CA 1
ATOM 747 C C . LEU A 1 96 ? -1.288 -0.929 -1.305 1.00 96.31 96 LEU A C 1
ATOM 749 O O . LEU A 1 96 ? -2.050 -0.437 -0.478 1.00 96.31 96 LEU A O 1
ATOM 753 N N . ALA A 1 97 ? -0.134 -1.502 -0.950 1.00 96.69 97 ALA A N 1
ATOM 754 C CA . ALA A 1 97 ? 0.317 -1.584 0.438 1.00 96.69 97 ALA A CA 1
ATOM 755 C C . ALA A 1 97 ? 0.540 -0.193 1.056 1.00 96.69 97 ALA A C 1
ATOM 757 O O . ALA A 1 97 ? 0.183 0.024 2.212 1.00 96.69 97 ALA A O 1
ATOM 758 N N . HIS A 1 98 ? 1.079 0.753 0.283 1.00 96.25 98 HIS A N 1
ATOM 759 C CA . HIS A 1 98 ? 1.244 2.149 0.696 1.00 96.25 98 HIS A CA 1
ATOM 760 C C . HIS A 1 98 ? -0.097 2.780 1.076 1.00 96.25 98 HIS A C 1
ATOM 762 O O . HIS A 1 98 ? -0.257 3.295 2.177 1.00 96.25 98 HIS A O 1
ATOM 768 N N . GLU A 1 99 ? -1.106 2.667 0.215 1.00 97.31 99 GLU A N 1
ATOM 769 C CA . GLU A 1 99 ? -2.431 3.223 0.498 1.00 97.31 99 GLU A CA 1
ATOM 770 C C . GLU A 1 99 ? -3.176 2.475 1.624 1.00 97.31 99 GLU A C 1
ATOM 772 O O . GLU A 1 99 ? -3.968 3.073 2.359 1.00 97.31 99 GLU A O 1
ATOM 777 N N . LEU A 1 100 ? -2.902 1.180 1.830 1.00 97.88 100 LEU A N 1
ATOM 778 C CA . LEU A 1 100 ? -3.428 0.441 2.984 1.00 97.88 100 LEU A CA 1
ATOM 779 C C . LEU A 1 100 ? -2.888 0.967 4.317 1.00 97.88 100 LEU A C 1
ATOM 781 O O . LEU A 1 100 ? -3.616 0.924 5.313 1.00 97.88 100 LEU A O 1
ATOM 785 N N . PHE A 1 101 ? -1.667 1.509 4.351 1.00 97.38 101 PHE A N 1
ATOM 786 C CA . PHE A 1 101 ? -1.192 2.224 5.534 1.00 97.38 101 PHE A CA 1
ATOM 787 C C . PHE A 1 101 ? -2.060 3.448 5.821 1.00 97.38 101 PHE A C 1
ATOM 789 O O . PHE A 1 101 ? -2.475 3.628 6.961 1.00 97.38 101 PHE A O 1
ATOM 796 N N . HIS A 1 102 ? -2.398 4.255 4.813 1.00 96.25 102 HIS A N 1
ATOM 797 C CA . HIS A 1 102 ? -3.253 5.436 5.002 1.00 96.25 102 HIS A CA 1
ATOM 798 C C . HIS A 1 102 ? -4.650 5.060 5.503 1.00 96.25 102 HIS A C 1
ATOM 800 O O . HIS A 1 102 ? -5.237 5.752 6.341 1.00 96.25 102 HIS A O 1
ATOM 806 N N . HIS A 1 103 ? -5.171 3.916 5.056 1.00 97.19 103 HIS A N 1
ATOM 807 C CA . HIS A 1 103 ? -6.381 3.342 5.631 1.00 97.19 103 HIS A CA 1
ATOM 808 C C . HIS A 1 103 ? -6.195 2.946 7.103 1.00 97.19 103 HIS A C 1
ATOM 810 O O . HIS A 1 103 ? -7.000 3.347 7.948 1.00 97.19 103 HIS A O 1
ATOM 816 N N . TRP A 1 104 ? -5.123 2.221 7.432 1.00 96.94 104 TRP A N 1
ATOM 817 C CA . TRP A 1 104 ? -4.793 1.866 8.812 1.00 96.94 104 TRP A CA 1
ATOM 818 C C . TRP A 1 104 ? -4.624 3.117 9.693 1.00 96.94 104 TRP A C 1
ATOM 820 O O . TRP A 1 104 ? -5.241 3.197 10.751 1.00 96.94 104 TRP A O 1
ATOM 830 N N . GLU A 1 105 ? -3.894 4.141 9.252 1.00 95.69 105 GLU A N 1
ATOM 831 C CA . GLU A 1 105 ? -3.688 5.398 9.986 1.00 95.69 105 GLU A CA 1
ATOM 832 C C . GLU A 1 105 ? -5.018 6.135 10.219 1.00 95.69 105 GLU A C 1
ATOM 834 O O . GLU A 1 105 ? -5.267 6.680 11.299 1.00 95.69 105 GLU A O 1
ATOM 839 N N . ALA A 1 106 ? -5.934 6.100 9.246 1.00 94.06 106 ALA A N 1
ATOM 840 C CA . ALA A 1 106 ? -7.266 6.676 9.402 1.00 94.06 106 ALA A CA 1
ATOM 841 C C . ALA A 1 106 ? -8.082 5.997 10.519 1.00 94.06 106 ALA A C 1
ATOM 843 O O . ALA A 1 106 ? -8.849 6.693 11.198 1.00 94.06 106 ALA A O 1
ATOM 844 N N . LEU A 1 107 ? -7.893 4.687 10.726 1.00 93.88 107 LEU A N 1
ATOM 845 C CA . LEU A 1 107 ? -8.500 3.895 11.806 1.00 93.88 107 LEU A CA 1
ATOM 846 C C . LEU A 1 107 ? -7.780 4.043 13.157 1.00 93.88 107 LEU A C 1
ATOM 848 O O . LEU A 1 107 ? -8.366 3.716 14.189 1.00 93.88 107 LEU A O 1
ATOM 852 N N . HIS A 1 108 ? -6.559 4.586 13.173 1.00 92.88 108 HIS A N 1
ATOM 853 C CA . HIS A 1 108 ? -5.739 4.778 14.373 1.00 92.88 108 HIS A CA 1
ATOM 854 C C . HIS A 1 108 ? -5.397 6.265 14.570 1.00 92.88 108 HIS A C 1
ATOM 856 O O . HIS A 1 108 ? -4.267 6.683 14.327 1.00 92.88 108 HIS A O 1
ATOM 862 N N . PRO A 1 109 ? -6.336 7.106 15.055 1.00 84.62 109 PRO A N 1
ATOM 863 C CA . PRO A 1 109 ? -6.137 8.555 15.140 1.00 84.62 109 PRO A CA 1
ATOM 864 C C . PRO A 1 109 ? -4.905 8.997 15.944 1.00 84.62 109 PRO A C 1
ATOM 866 O O . PRO A 1 109 ? -4.359 10.059 15.662 1.00 84.62 109 PRO A O 1
ATOM 869 N N . GLY A 1 110 ? -4.464 8.196 16.923 1.00 85.56 110 GLY A N 1
ATOM 870 C CA . GLY A 1 110 ? -3.253 8.454 17.715 1.00 85.56 110 GLY A CA 1
ATOM 871 C C . GLY A 1 110 ? -1.940 8.262 16.948 1.00 85.56 110 GLY A C 1
ATOM 872 O O . GLY A 1 110 ? -0.899 8.725 17.403 1.00 85.56 110 GLY A O 1
ATOM 873 N N . SER A 1 111 ? -1.995 7.618 15.783 1.00 82.44 111 SER A N 1
ATOM 874 C CA . SER A 1 111 ? -0.861 7.412 14.884 1.00 82.44 111 SER A CA 1
ATOM 875 C C . SER A 1 111 ? -0.703 8.536 13.861 1.00 82.44 111 SER A C 1
ATOM 877 O O . SER A 1 111 ? 0.317 8.554 13.184 1.00 82.44 111 SER A O 1
ATOM 879 N N . ARG A 1 112 ? -1.671 9.463 13.752 1.00 81.75 112 ARG A N 1
ATOM 880 C CA . ARG A 1 112 ? -1.669 10.536 12.745 1.00 81.75 112 ARG A CA 1
ATOM 881 C C . ARG A 1 112 ? -0.489 11.477 12.915 1.00 81.75 112 ARG A C 1
ATOM 883 O O . ARG A 1 112 ? -0.227 11.967 14.016 1.00 81.75 112 ARG A O 1
ATOM 890 N N . ARG A 1 113 ? 0.161 11.803 11.801 1.00 86.25 113 ARG A N 1
ATOM 891 C CA . ARG A 1 113 ? 1.313 12.714 11.772 1.00 86.25 113 ARG A CA 1
ATOM 892 C C . ARG A 1 113 ? 1.155 13.809 10.728 1.00 86.25 113 ARG A C 1
ATOM 894 O O . ARG A 1 113 ? 0.110 13.954 10.093 1.00 86.25 113 ARG A O 1
ATOM 901 N N . SER A 1 114 ? 2.198 14.625 10.575 1.00 90.44 114 SER A N 1
ATOM 902 C CA . SER A 1 114 ? 2.292 15.502 9.409 1.00 90.44 114 SER A CA 1
ATOM 903 C C . SER A 1 114 ? 2.278 14.669 8.121 1.00 90.44 114 SER A C 1
ATOM 905 O O . SER A 1 114 ? 2.657 13.498 8.126 1.00 90.44 114 SER A O 1
ATOM 907 N N . ARG A 1 115 ? 1.857 15.278 7.007 1.00 87.81 115 ARG A N 1
ATOM 908 C CA . ARG A 1 115 ? 1.759 14.576 5.721 1.00 87.81 115 ARG A CA 1
ATOM 909 C C . ARG A 1 115 ? 3.078 13.907 5.328 1.00 87.81 115 ARG A C 1
ATOM 911 O O . ARG A 1 115 ? 3.074 12.741 4.978 1.00 87.81 115 ARG A O 1
ATOM 918 N N . GLU A 1 116 ? 4.196 14.623 5.437 1.00 87.56 116 GLU A N 1
ATOM 919 C CA . GLU A 1 116 ? 5.526 14.092 5.102 1.00 87.56 116 GLU A CA 1
ATOM 920 C C . GLU A 1 116 ? 5.876 12.834 5.913 1.00 87.56 116 GLU A C 1
ATOM 922 O O . GLU A 1 116 ? 6.356 11.849 5.361 1.00 87.56 116 GLU A O 1
ATOM 927 N N . GLN A 1 117 ? 5.580 12.846 7.213 1.00 89.88 117 GLN A N 1
ATOM 928 C CA . GLN A 1 117 ? 5.833 11.714 8.104 1.00 89.88 117 GLN A CA 1
ATOM 929 C C . GLN A 1 117 ? 4.924 10.520 7.798 1.00 89.88 117 GLN A C 1
ATOM 931 O O . GLN A 1 117 ? 5.376 9.379 7.842 1.00 89.88 117 GLN A O 1
ATOM 936 N N . SER A 1 118 ? 3.654 10.783 7.473 1.00 91.12 118 SER A N 1
ATOM 937 C CA . SER A 1 118 ? 2.695 9.745 7.080 1.00 91.12 118 SER A CA 1
ATOM 938 C C . SER A 1 118 ? 3.123 9.062 5.773 1.00 91.12 118 SER A C 1
ATOM 940 O O . SER A 1 118 ? 3.179 7.837 5.730 1.00 91.12 118 SER A O 1
ATOM 942 N N . GLU A 1 119 ? 3.563 9.811 4.752 1.00 90.88 119 GLU A N 1
ATOM 943 C CA . GLU A 1 119 ? 4.081 9.211 3.505 1.00 90.88 119 GLU A CA 1
ATOM 944 C C . GLU A 1 119 ? 5.342 8.362 3.739 1.00 90.88 119 GLU A C 1
ATOM 946 O O . GLU A 1 119 ? 5.514 7.303 3.134 1.00 90.88 119 GLU A O 1
ATOM 951 N N . HIS A 1 120 ? 6.226 8.790 4.644 1.00 90.25 120 HIS A N 1
ATOM 952 C CA . HIS A 1 120 ? 7.425 8.022 4.980 1.00 90.25 120 HIS A CA 1
ATOM 953 C C . HIS A 1 120 ? 7.082 6.738 5.758 1.00 90.25 120 HIS A C 1
ATOM 955 O O . HIS A 1 120 ? 7.620 5.665 5.474 1.00 90.25 120 HIS A O 1
ATOM 961 N N . ALA A 1 121 ? 6.144 6.816 6.705 1.00 93.00 121 ALA A N 1
ATOM 962 C CA . ALA A 1 121 ? 5.645 5.647 7.420 1.00 93.00 121 ALA A CA 1
ATOM 963 C C . ALA A 1 121 ? 4.921 4.668 6.477 1.00 93.00 121 ALA A C 1
ATOM 965 O O . ALA A 1 121 ? 5.141 3.462 6.582 1.00 93.00 121 ALA A O 1
ATOM 966 N N . ALA A 1 122 ? 4.147 5.167 5.511 1.00 94.00 122 ALA A N 1
ATOM 967 C CA . ALA A 1 122 ? 3.506 4.363 4.472 1.00 94.00 122 ALA A CA 1
ATOM 968 C C . ALA A 1 122 ? 4.530 3.605 3.610 1.00 94.00 122 ALA A C 1
ATOM 970 O O . ALA A 1 122 ? 4.387 2.399 3.388 1.00 94.00 122 ALA A O 1
ATOM 971 N N . GLY A 1 123 ? 5.628 4.264 3.225 1.00 92.44 123 GLY A N 1
ATOM 972 C CA . GLY A 1 123 ? 6.728 3.613 2.514 1.00 92.44 123 GLY A CA 1
ATOM 973 C C . GLY A 1 123 ? 7.407 2.512 3.341 1.00 92.44 123 GLY A C 1
ATOM 974 O O . GLY A 1 123 ? 7.652 1.412 2.836 1.00 92.44 123 GLY A O 1
ATOM 975 N N . SER A 1 124 ? 7.654 2.755 4.633 1.00 93.38 124 SER A N 1
ATOM 976 C CA . SER A 1 124 ? 8.209 1.748 5.552 1.00 93.38 124 SER A CA 1
ATOM 977 C C . SER A 1 124 ? 7.247 0.577 5.798 1.00 93.38 124 SER A C 1
ATOM 979 O O . SER A 1 124 ? 7.673 -0.583 5.861 1.00 93.38 124 SER A O 1
ATOM 981 N N . PHE A 1 125 ? 5.945 0.860 5.891 1.00 96.06 125 PHE A 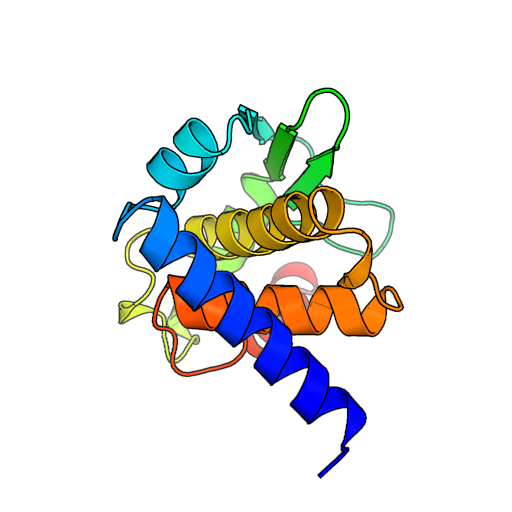N 1
ATOM 982 C CA . PHE A 1 125 ? 4.892 -0.146 5.987 1.00 96.06 125 PHE A CA 1
ATOM 983 C C . PHE A 1 125 ? 4.894 -1.051 4.757 1.00 96.06 125 PHE A C 1
ATOM 985 O O . PHE A 1 125 ? 5.026 -2.265 4.905 1.00 96.06 125 PHE A O 1
ATOM 992 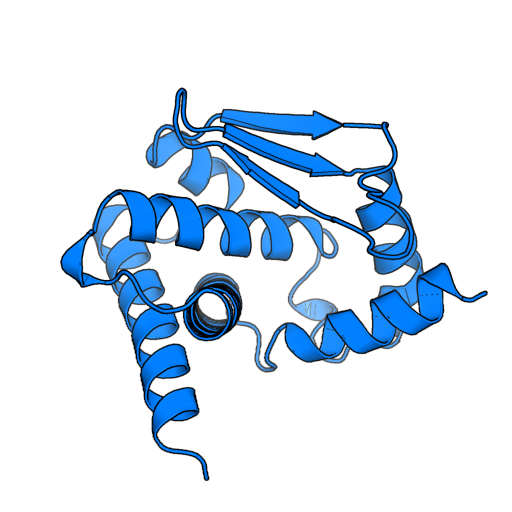N N . ALA A 1 126 ? 4.838 -0.474 3.554 1.00 94.94 126 ALA A N 1
ATOM 993 C CA . ALA A 1 126 ? 4.822 -1.224 2.303 1.00 94.94 126 ALA A CA 1
ATOM 994 C C . ALA A 1 126 ? 6.098 -2.062 2.125 1.00 94.94 126 ALA A C 1
ATOM 996 O O . ALA A 1 126 ? 6.024 -3.249 1.809 1.00 94.94 126 ALA A O 1
ATOM 997 N N . MET A 1 127 ? 7.266 -1.483 2.430 1.00 93.06 127 MET A N 1
ATOM 998 C CA . MET A 1 127 ? 8.548 -2.192 2.444 1.00 93.06 127 MET A CA 1
ATOM 999 C C . MET A 1 127 ? 8.515 -3.399 3.390 1.00 93.06 127 MET A C 1
ATOM 1001 O O . MET A 1 127 ? 8.912 -4.497 3.009 1.00 93.06 127 MET A O 1
ATOM 1005 N N . THR A 1 128 ? 8.023 -3.219 4.617 1.00 94.62 128 THR A N 1
ATOM 1006 C CA . THR A 1 128 ? 7.969 -4.287 5.625 1.00 94.62 128 THR A CA 1
ATOM 1007 C C . THR A 1 128 ? 6.960 -5.372 5.245 1.00 94.62 128 THR A C 1
ATOM 1009 O O . THR A 1 128 ? 7.252 -6.565 5.389 1.00 94.62 128 THR A O 1
ATOM 1012 N N . LEU A 1 129 ? 5.785 -4.978 4.751 1.00 94.56 129 LEU A N 1
ATOM 1013 C CA . LEU A 1 129 ? 4.701 -5.881 4.367 1.00 94.56 129 LEU A CA 1
ATOM 1014 C C . LEU A 1 129 ? 5.060 -6.727 3.138 1.00 94.56 129 LEU A C 1
ATOM 1016 O O . LEU A 1 129 ? 4.741 -7.907 3.101 1.00 94.56 129 LEU A O 1
ATOM 1020 N N . LEU A 1 130 ? 5.793 -6.162 2.179 1.00 92.81 130 LEU A N 1
ATOM 1021 C CA . LEU A 1 130 ? 6.256 -6.874 0.981 1.00 92.81 130 LEU A CA 1
ATOM 1022 C C . LEU A 1 130 ? 7.641 -7.510 1.147 1.00 92.81 130 LEU A C 1
ATOM 1024 O O . LEU A 1 130 ? 8.148 -8.175 0.248 1.00 92.81 130 LEU A O 1
ATOM 1028 N N . GLY A 1 131 ? 8.290 -7.281 2.290 1.00 91.44 131 GLY A N 1
ATOM 1029 C CA . GLY A 1 131 ? 9.644 -7.755 2.538 1.00 91.44 131 GLY A CA 1
ATOM 1030 C C . GLY A 1 131 ? 10.674 -7.142 1.587 1.00 91.44 131 GLY A C 1
ATOM 1031 O O . GLY A 1 131 ? 11.633 -7.817 1.239 1.00 91.44 131 GLY A O 1
ATOM 1032 N N . LEU A 1 132 ? 10.512 -5.897 1.143 1.00 89.38 132 LEU A N 1
ATOM 1033 C CA . LEU A 1 132 ? 11.521 -5.202 0.336 1.00 89.38 132 LEU A CA 1
ATOM 1034 C C . LEU A 1 132 ? 12.740 -4.837 1.199 1.00 89.38 132 LEU A C 1
ATOM 1036 O O . LEU A 1 132 ? 12.631 -4.672 2.416 1.00 89.38 132 LEU A O 1
ATOM 1040 N N . THR A 1 133 ? 13.921 -4.725 0.586 1.00 84.81 133 THR A N 1
ATOM 1041 C CA . THR A 1 133 ? 15.162 -4.374 1.303 1.00 84.81 133 THR A CA 1
ATOM 1042 C C . THR A 1 133 ? 15.480 -2.886 1.240 1.00 84.81 133 THR A C 1
ATOM 1044 O O . THR A 1 133 ? 16.300 -2.394 2.019 1.00 84.81 133 THR A O 1
ATOM 1047 N N . ARG A 1 134 ? 14.833 -2.155 0.326 1.00 78.94 134 ARG A N 1
ATOM 1048 C CA . ARG A 1 134 ? 15.024 -0.721 0.122 1.00 78.94 134 ARG A CA 1
ATOM 1049 C C . ARG A 1 134 ? 13.716 0.042 0.249 1.00 78.94 134 ARG A C 1
ATOM 1051 O O . ARG A 1 134 ? 12.653 -0.431 -0.140 1.00 78.94 134 ARG A O 1
ATOM 1058 N N . HIS A 1 135 ? 13.831 1.270 0.747 1.00 75.62 135 HIS A N 1
ATOM 1059 C CA . HIS A 1 135 ? 12.685 2.154 0.883 1.00 75.62 135 HIS A CA 1
ATOM 1060 C C . HIS A 1 135 ? 12.098 2.530 -0.499 1.00 75.62 135 HIS A C 1
ATOM 1062 O O . HIS A 1 135 ? 12.874 2.821 -1.423 1.00 75.62 135 HIS A O 1
ATOM 1068 N N . PRO A 1 136 ? 10.759 2.591 -0.643 1.00 71.69 136 PRO A N 1
ATOM 1069 C CA . PRO A 1 136 ? 10.071 2.943 -1.888 1.00 71.69 136 PRO A CA 1
ATOM 1070 C C . PRO A 1 136 ? 10.448 4.300 -2.493 1.00 71.69 136 PRO A C 1
ATOM 1072 O O . PRO A 1 136 ? 10.342 4.461 -3.700 1.00 71.69 136 PRO A O 1
ATOM 1075 N N . GLU A 1 137 ? 11.004 5.238 -1.717 1.00 72.81 137 GLU A N 1
ATOM 1076 C CA . GLU A 1 137 ? 11.565 6.515 -2.221 1.00 72.81 137 GLU A CA 1
ATOM 1077 C C . GLU A 1 137 ? 12.578 6.336 -3.377 1.00 72.81 137 GLU A C 1
ATOM 1079 O O . GLU A 1 137 ? 12.848 7.260 -4.147 1.00 72.81 137 GLU A O 1
ATOM 1084 N N . GLN A 1 138 ? 13.201 5.158 -3.511 1.00 69.44 138 GLN A N 1
ATOM 1085 C CA . GLN A 1 138 ? 14.068 4.870 -4.657 1.00 69.44 138 GLN A CA 1
ATOM 1086 C C . GLN A 1 138 ? 13.286 4.679 -5.966 1.00 69.44 138 GLN A C 1
ATOM 1088 O O . GLN A 1 138 ? 13.822 4.993 -7.030 1.00 69.44 138 GLN A O 1
ATOM 1093 N N . LEU A 1 139 ? 12.031 4.226 -5.898 1.00 70.44 139 LEU A N 1
ATOM 1094 C CA . LEU A 1 139 ? 11.127 4.149 -7.046 1.00 70.44 139 LEU A CA 1
ATOM 1095 C C . LEU A 1 139 ? 10.670 5.534 -7.494 1.00 70.44 139 LEU A C 1
ATOM 1097 O O . LEU A 1 139 ? 10.536 5.738 -8.693 1.00 70.44 139 LEU A O 1
ATOM 1101 N N . ASP A 1 140 ? 10.579 6.520 -6.599 1.00 67.69 140 ASP A N 1
ATOM 1102 C CA . ASP A 1 140 ? 10.281 7.906 -6.993 1.00 67.69 140 ASP A CA 1
ATOM 1103 C C . ASP A 1 140 ? 11.343 8.484 -7.937 1.00 67.69 140 ASP A C 1
ATOM 1105 O O . ASP A 1 140 ? 11.047 9.309 -8.802 1.00 67.69 140 ASP A O 1
ATOM 1109 N N . ARG A 1 141 ? 12.603 8.051 -7.801 1.00 70.00 141 ARG A N 1
ATOM 1110 C CA . ARG A 1 141 ? 13.678 8.457 -8.722 1.00 70.00 141 ARG A CA 1
ATOM 1111 C C . ARG A 1 141 ? 13.516 7.811 -10.093 1.00 70.00 141 ARG A C 1
ATOM 1113 O O . ARG A 1 141 ? 13.746 8.480 -11.096 1.00 70.00 141 ARG A O 1
ATOM 1120 N N . LEU A 1 142 ? 13.112 6.541 -10.128 1.00 70.06 142 LEU A N 1
ATOM 1121 C CA . LEU A 1 142 ? 12.810 5.826 -11.370 1.00 70.06 142 LEU A CA 1
ATOM 1122 C C . LEU A 1 142 ? 11.578 6.426 -12.056 1.00 70.06 142 LEU A C 1
ATOM 1124 O O . LEU A 1 142 ? 11.630 6.706 -13.248 1.00 70.06 142 LEU A O 1
ATOM 1128 N N . ALA A 1 143 ? 10.530 6.736 -11.290 1.00 69.69 143 ALA A N 1
ATOM 1129 C CA . ALA A 1 143 ? 9.343 7.439 -11.757 1.00 69.69 143 ALA A CA 1
ATOM 1130 C C . ALA A 1 143 ? 9.702 8.794 -12.381 1.00 69.69 143 ALA A C 1
ATOM 1132 O O . ALA A 1 143 ? 9.318 9.073 -13.510 1.00 69.69 143 ALA A O 1
ATOM 1133 N N . ARG A 1 144 ? 10.505 9.625 -11.704 1.00 69.75 144 ARG A N 1
ATOM 1134 C CA . ARG A 1 144 ? 10.942 10.917 -12.267 1.00 69.75 144 ARG A CA 1
ATOM 1135 C C . ARG A 1 144 ? 11.651 10.768 -13.615 1.00 69.75 144 ARG A C 1
ATOM 1137 O O . ARG A 1 144 ? 11.438 11.612 -14.472 1.00 69.75 144 ARG A O 1
ATOM 1144 N N . GLY A 1 145 ? 12.449 9.716 -13.807 1.00 63.88 145 GLY A N 1
ATOM 1145 C CA . GLY A 1 145 ? 13.050 9.408 -15.108 1.00 63.88 145 GLY A CA 1
ATOM 1146 C C . GLY A 1 145 ? 12.018 8.971 -16.153 1.00 63.88 145 GLY A C 1
ATOM 1147 O O . GLY A 1 145 ? 12.036 9.478 -17.267 1.00 63.88 145 GLY A O 1
ATOM 1148 N N . ALA A 1 146 ? 11.091 8.092 -15.769 1.00 66.69 146 ALA A N 1
ATOM 1149 C CA . ALA A 1 146 ? 10.087 7.499 -16.655 1.00 66.69 146 ALA A CA 1
ATOM 1150 C C . ALA A 1 146 ? 9.065 8.502 -17.225 1.00 66.69 146 ALA A C 1
ATOM 1152 O O . ALA A 1 146 ? 8.525 8.283 -18.303 1.00 66.69 146 ALA A O 1
ATOM 1153 N N . PHE A 1 147 ? 8.788 9.596 -16.508 1.00 65.94 147 PHE A N 1
ATOM 1154 C CA . PHE A 1 147 ? 7.836 10.635 -16.933 1.00 65.94 147 PHE A CA 1
ATOM 1155 C C . PHE A 1 147 ? 8.512 11.911 -17.470 1.00 65.94 147 PHE A C 1
ATOM 1157 O O . PHE A 1 147 ? 7.829 12.899 -17.738 1.00 65.94 147 PHE A O 1
ATOM 1164 N N . GLN A 1 148 ? 9.843 11.915 -17.606 1.00 60.34 148 GLN A N 1
ATOM 1165 C CA . GLN A 1 148 ? 10.622 13.000 -18.228 1.00 60.34 148 GLN A CA 1
ATOM 1166 C C . GLN A 1 148 ? 11.180 12.641 -19.616 1.00 60.34 148 GLN A C 1
ATOM 1168 O O . GLN A 1 148 ? 11.758 13.511 -20.269 1.00 60.34 148 GLN A O 1
ATOM 1173 N N . SER A 1 149 ? 11.032 11.384 -20.041 1.00 47.31 149 SER A N 1
ATOM 1174 C CA . SER A 1 149 ? 11.473 10.842 -21.335 1.00 47.31 149 SER A CA 1
ATOM 1175 C C . SER A 1 149 ? 10.407 10.913 -22.417 1.00 47.31 149 SER A C 1
ATOM 1177 O O . SER A 1 149 ? 9.242 10.604 -22.081 1.00 47.31 149 SER A O 1
#

Secondary structure (DSSP, 8-state):
--HHHHHHHHHHHHHHHHHHHHH-S--HHHHHHHTTPEEEEE-S---BTTB--SEEEEETTEEEEEEHHHHHHHHTTGGG-TTGGG-TT-SHHHHHHHHHHHHHHHH-GGG---HHHHHHHHHHHHHHHHT-SS-THHHHHHHHHHTT-

pLDDT: mean 86.09, std 12.33, range [47.31, 98.0]

Sequence (149 aa):
MNVAKDLDVDLGRAAACEVRRLYGDLEVDALAERMGVAVETSDRDGGYGTVVVFADYTPRPPRIRLYRRAIEVLDGHLAGYPDRDRLPEGTRPLFLAHELFHHWEALHPGSRRSREQSEHAAGSFAMTLLGLTRHPEQLDRLARGAFQS

Radius of gyration: 14.67 Å; chains: 1; bounding box: 37×32×39 Å